Protein AF-A0A965AQ39-F1 (afdb_monomer_lite)

Secondary structure (DSSP, 8-state):
-HHHHHTT-HHHHHHHHHHHHHH-TT-HHHHHHHHHHHHHHHHH---HHHHHHHHHHHHHHHHHHHHHH-

pLDDT: mean 94.69, std 7.11, range [62.38, 98.5]

Radius of gyration: 11.55 Å; chains: 1; bounding box: 35×18×25 Å

Sequence (70 aa):
RGHALMASDIRLACHLVELAVQAEPQNRAAHEIRAEVYQTRRDQESSLMSKGIFGSAANESRAALDELDA

Structure (mmCIF, N/CA/C/O backbone):
data_AF-A0A965AQ39-F1
#
_entry.id   AF-A0A965AQ39-F1
#
loop_
_atom_site.group_PDB
_atom_site.id
_atom_site.type_symbol
_atom_site.label_atom_id
_atom_site.label_alt_id
_atom_site.label_comp_id
_atom_site.label_asym_id
_atom_site.label_entity_id
_atom_site.label_seq_id
_atom_site.pdbx_PDB_ins_code
_atom_site.Cartn_x
_atom_site.Cartn_y
_atom_site.Cartn_z
_atom_site.occupancy
_atom_site.B_iso_or_equiv
_atom_site.auth_seq_id
_atom_site.auth_comp_id
_atom_site.auth_asym_id
_atom_site.auth_atom_id
_atom_site.pdbx_PDB_model_num
ATOM 1 N N . ARG A 1 1 ? -6.562 2.223 -13.660 1.00 62.38 1 ARG A N 1
ATOM 2 C CA . ARG A 1 1 ? -5.246 2.663 -14.205 1.00 62.38 1 ARG A CA 1
ATOM 3 C C . ARG A 1 1 ? -4.116 2.589 -13.169 1.00 62.38 1 ARG A C 1
ATOM 5 O O . ARG A 1 1 ? -3.010 2.281 -13.585 1.00 62.38 1 ARG A O 1
ATOM 12 N N . GLY A 1 2 ? -4.371 2.798 -11.868 1.00 65.75 2 GLY A N 1
ATOM 13 C CA . GLY A 1 2 ? -3.341 2.729 -10.813 1.00 65.75 2 GLY A CA 1
ATOM 14 C C . GLY A 1 2 ? -2.489 1.451 -10.825 1.00 65.75 2 GLY A C 1
ATOM 15 O O . GLY A 1 2 ? -1.275 1.554 -10.954 1.00 65.75 2 GLY A O 1
ATOM 16 N N . HIS A 1 3 ? -3.103 0.260 -10.842 1.00 74.56 3 HIS A N 1
ATOM 17 C CA . HIS A 1 3 ? -2.342 -1.003 -10.879 1.00 74.56 3 HIS A CA 1
ATOM 18 C C . HIS A 1 3 ? -1.432 -1.162 -12.105 1.00 74.56 3 HIS A C 1
ATOM 20 O O . HIS A 1 3 ? -0.319 -1.662 -11.989 1.00 74.56 3 HIS A O 1
ATOM 26 N N . ALA A 1 4 ? -1.856 -0.691 -13.282 1.00 78.25 4 ALA A N 1
ATOM 27 C CA . ALA A 1 4 ? -1.025 -0.755 -14.488 1.00 78.25 4 ALA A CA 1
ATOM 28 C C . ALA A 1 4 ? 0.244 0.112 -14.360 1.00 78.25 4 ALA A C 1
ATOM 30 O O . ALA A 1 4 ? 1.306 -0.240 -14.875 1.00 78.25 4 ALA A O 1
ATOM 31 N N . LEU A 1 5 ? 0.143 1.233 -13.638 1.00 84.62 5 LEU A N 1
ATOM 32 C CA . LEU A 1 5 ? 1.278 2.114 -13.381 1.00 84.62 5 LEU A CA 1
ATOM 33 C C . LEU A 1 5 ? 2.194 1.579 -12.279 1.00 84.62 5 LEU A C 1
ATOM 35 O O . LEU A 1 5 ? 3.384 1.839 -12.351 1.00 84.62 5 LEU A O 1
ATOM 39 N N . MET A 1 6 ? 1.713 0.768 -11.330 1.00 86.38 6 MET A N 1
ATOM 40 C CA . MET A 1 6 ? 2.578 0.150 -10.306 1.00 86.38 6 MET A CA 1
ATOM 41 C C . MET A 1 6 ? 3.731 -0.658 -10.911 1.00 86.38 6 MET A C 1
ATOM 43 O O . MET A 1 6 ? 4.844 -0.620 -10.395 1.00 86.38 6 MET A O 1
ATOM 47 N N . ALA A 1 7 ? 3.466 -1.358 -12.017 1.00 82.12 7 ALA A N 1
ATOM 48 C CA . ALA A 1 7 ? 4.459 -2.171 -12.715 1.00 82.12 7 ALA A CA 1
ATOM 49 C C . ALA A 1 7 ? 5.405 -1.354 -13.616 1.00 82.12 7 ALA A C 1
ATOM 51 O O . ALA A 1 7 ? 6.479 -1.837 -13.961 1.00 82.12 7 ALA A O 1
ATOM 52 N N . SER A 1 8 ? 5.009 -0.139 -14.009 1.00 88.38 8 SER A N 1
ATOM 53 C CA . SER A 1 8 ? 5.699 0.644 -15.048 1.00 88.38 8 SER A CA 1
ATOM 54 C C . SER A 1 8 ? 6.395 1.888 -14.484 1.00 88.38 8 SER A C 1
ATOM 56 O O . SER A 1 8 ? 7.542 2.166 -14.818 1.00 88.38 8 SER A O 1
ATOM 58 N N . ASP A 1 9 ? 5.708 2.631 -13.614 1.00 94.94 9 ASP A N 1
ATOM 59 C CA . ASP A 1 9 ? 6.221 3.794 -12.893 1.00 94.94 9 ASP A CA 1
ATOM 60 C C . ASP A 1 9 ? 5.500 3.951 -11.544 1.00 94.94 9 ASP A C 1
ATOM 62 O O . ASP A 1 9 ? 4.461 4.610 -11.415 1.00 94.94 9 ASP A O 1
ATOM 66 N N . ILE A 1 10 ? 6.087 3.348 -10.509 1.00 95.06 10 ILE A N 1
ATOM 67 C CA . ILE A 1 10 ? 5.539 3.375 -9.150 1.00 95.06 10 ILE A CA 1
ATOM 68 C C . ILE A 1 10 ? 5.489 4.790 -8.554 1.00 95.06 10 ILE A C 1
ATOM 70 O O . ILE A 1 10 ? 4.622 5.074 -7.732 1.00 95.06 10 ILE A O 1
ATOM 74 N N . ARG A 1 11 ? 6.375 5.707 -8.971 1.00 94.81 11 ARG A N 1
ATOM 75 C CA . ARG A 1 11 ? 6.382 7.086 -8.451 1.00 94.81 11 ARG A CA 1
ATOM 76 C C . ARG A 1 11 ? 5.196 7.862 -9.003 1.00 94.81 11 ARG A C 1
ATOM 78 O O . ARG A 1 11 ? 4.489 8.520 -8.243 1.00 94.81 11 ARG A O 1
ATOM 85 N N . LEU A 1 12 ? 4.945 7.734 -10.307 1.00 95.56 12 LEU A N 1
ATOM 86 C CA . LEU A 1 12 ? 3.760 8.318 -10.931 1.00 95.56 12 LEU A CA 1
ATOM 87 C C . LEU A 1 12 ? 2.472 7.712 -10.361 1.00 95.56 12 LEU A C 1
ATOM 89 O O . LEU A 1 12 ? 1.519 8.449 -10.107 1.00 95.56 12 LEU A O 1
ATOM 93 N N . ALA A 1 13 ? 2.453 6.397 -10.112 1.00 96.44 13 ALA A N 1
ATOM 94 C CA . ALA A 1 13 ? 1.327 5.748 -9.448 1.00 96.44 13 ALA A CA 1
ATOM 95 C C . ALA A 1 13 ? 1.031 6.405 -8.088 1.00 96.44 13 ALA A C 1
ATOM 97 O O . ALA A 1 13 ? -0.105 6.818 -7.873 1.00 96.44 13 ALA A O 1
ATOM 98 N N . CYS A 1 14 ? 2.041 6.595 -7.225 1.00 96.88 14 CYS A N 1
ATOM 99 C CA . CYS A 1 14 ? 1.869 7.271 -5.931 1.00 96.88 14 CYS A CA 1
ATOM 100 C C . CYS A 1 14 ? 1.238 8.665 -6.075 1.00 96.88 14 CYS A C 1
ATOM 102 O O . CYS A 1 14 ? 0.292 8.987 -5.364 1.00 96.88 14 CYS A O 1
ATOM 104 N N . HIS A 1 15 ? 1.717 9.487 -7.013 1.00 96.69 15 HIS A N 1
ATOM 105 C CA . HIS A 1 15 ? 1.163 10.831 -7.208 1.00 96.69 15 HIS A CA 1
ATOM 106 C C . HIS A 1 15 ? -0.304 10.816 -7.653 1.00 96.69 15 HIS A C 1
ATOM 108 O O . HIS A 1 15 ? -1.102 11.618 -7.172 1.00 96.69 15 HIS A O 1
ATOM 114 N N . LEU A 1 16 ? -0.671 9.909 -8.561 1.00 96.50 16 LEU A N 1
ATOM 115 C CA . LEU A 1 16 ? -2.034 9.848 -9.087 1.00 96.50 16 LEU A CA 1
ATOM 116 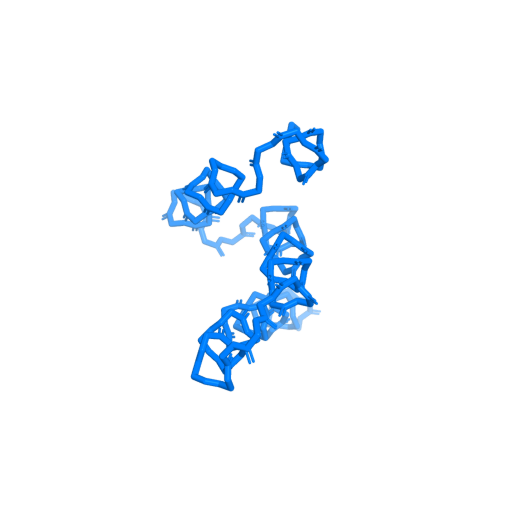C C . LEU A 1 16 ? -3.034 9.289 -8.074 1.00 96.50 16 LEU A C 1
ATOM 118 O O . LEU A 1 16 ? -4.158 9.782 -8.023 1.00 96.50 16 LEU A O 1
ATOM 122 N N . VAL A 1 17 ? -2.655 8.282 -7.276 1.00 96.88 17 VAL A N 1
ATOM 123 C CA . VAL A 1 17 ? -3.563 7.758 -6.239 1.00 96.88 17 VAL A CA 1
ATOM 124 C C . VAL A 1 17 ? -3.773 8.757 -5.113 1.00 96.88 17 VAL A C 1
ATOM 126 O O . VAL A 1 17 ? -4.885 8.871 -4.609 1.00 96.88 17 VAL A O 1
ATOM 129 N N . GLU A 1 18 ? -2.727 9.501 -4.751 1.00 97.44 18 GLU A N 1
ATOM 130 C CA . GLU A 1 18 ? -2.815 10.541 -3.731 1.00 97.44 18 GLU A CA 1
ATOM 131 C C . GLU A 1 18 ? -3.780 11.639 -4.180 1.00 97.44 18 GLU A C 1
ATOM 133 O O . GLU A 1 18 ? -4.698 11.996 -3.448 1.00 97.44 18 GLU A O 1
ATOM 138 N N . LEU A 1 19 ? -3.647 12.096 -5.430 1.00 97.75 19 LEU A N 1
ATOM 139 C CA . LEU A 1 19 ? -4.580 13.060 -6.004 1.00 97.75 19 LEU A CA 1
ATOM 140 C C . LEU A 1 19 ? -6.016 12.515 -6.059 1.00 97.75 19 LEU A C 1
ATOM 142 O O . LEU A 1 19 ? -6.953 13.254 -5.774 1.00 97.75 19 LEU A O 1
ATOM 146 N N . A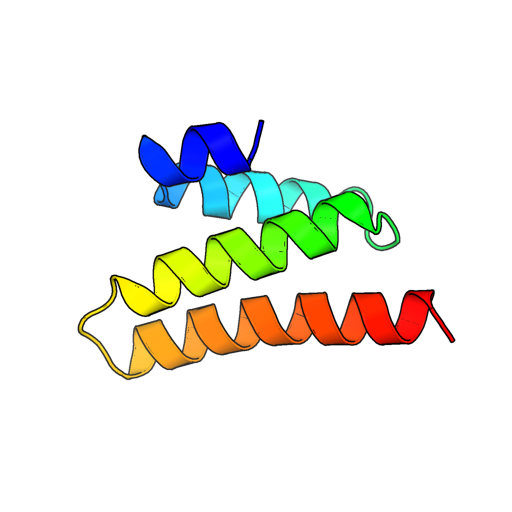LA A 1 20 ? -6.201 11.239 -6.412 1.00 96.88 20 ALA A N 1
ATOM 147 C CA . ALA A 1 20 ? -7.525 10.625 -6.493 1.00 96.88 20 ALA A CA 1
ATOM 148 C C . ALA A 1 20 ? -8.231 10.584 -5.127 1.00 96.88 20 ALA A C 1
ATOM 150 O O . ALA A 1 20 ? -9.392 10.974 -5.034 1.00 96.88 20 ALA A O 1
ATOM 151 N N . VAL A 1 21 ? -7.524 10.172 -4.069 1.00 97.62 21 VAL A N 1
ATOM 152 C CA . VAL A 1 21 ? -8.077 10.145 -2.705 1.00 97.62 21 VAL A CA 1
ATOM 153 C C . VAL A 1 21 ? -8.323 11.556 -2.167 1.00 97.62 21 VAL A C 1
ATOM 155 O O . VAL A 1 21 ? -9.329 11.784 -1.505 1.00 97.62 21 VAL A O 1
ATOM 158 N N . GLN A 1 22 ? -7.462 12.528 -2.480 1.00 97.44 22 GLN A N 1
ATOM 159 C CA . GLN A 1 22 ? -7.701 13.926 -2.099 1.00 97.44 22 GLN A CA 1
ATOM 160 C C . GLN A 1 22 ? -8.916 14.533 -2.816 1.00 97.44 22 GLN A C 1
ATOM 162 O O . GLN A 1 22 ? -9.642 15.329 -2.222 1.00 97.44 22 GLN A O 1
ATOM 167 N N . ALA A 1 23 ? -9.141 14.170 -4.082 1.00 98.06 23 ALA A N 1
ATOM 168 C CA . ALA A 1 23 ? -10.278 14.650 -4.862 1.00 98.06 23 ALA A CA 1
ATOM 169 C C . ALA A 1 23 ? -11.605 14.025 -4.404 1.00 98.06 23 ALA A C 1
ATOM 171 O O . ALA A 1 23 ? -12.618 14.719 -4.341 1.00 98.06 23 ALA A O 1
ATOM 172 N N . GLU A 1 24 ? -11.599 12.733 -4.061 1.00 97.06 24 GLU A N 1
ATOM 173 C CA . GLU A 1 24 ? -12.782 12.004 -3.597 1.00 97.06 24 GLU A CA 1
ATOM 174 C C . GLU A 1 24 ? -12.473 11.172 -2.334 1.00 97.06 24 GLU A C 1
ATOM 176 O O . GLU A 1 24 ? -12.280 9.956 -2.417 1.00 97.06 24 GLU A O 1
ATOM 181 N N . PRO A 1 25 ? -12.478 11.788 -1.135 1.00 96.56 25 PRO A N 1
ATOM 182 C CA . PRO A 1 25 ? -12.049 11.124 0.102 1.00 96.56 25 PRO A CA 1
ATOM 183 C C . PRO A 1 25 ? -12.903 9.933 0.549 1.00 96.56 25 PRO A C 1
ATOM 185 O O . PRO A 1 25 ? -12.446 9.134 1.357 1.00 96.56 25 PRO A O 1
ATOM 188 N N . GLN A 1 26 ? -14.135 9.805 0.052 1.00 96.50 26 GLN A N 1
ATOM 189 C CA . GLN A 1 26 ? -15.047 8.696 0.374 1.00 96.50 26 GLN A CA 1
ATOM 190 C C . GLN A 1 26 ? -15.044 7.602 -0.706 1.00 96.50 26 GLN A C 1
ATOM 192 O O . GLN A 1 26 ? -15.813 6.644 -0.640 1.00 96.50 26 GLN A O 1
ATOM 197 N N . ASN A 1 27 ? -14.209 7.739 -1.741 1.00 97.12 27 ASN A N 1
ATOM 198 C CA . ASN A 1 27 ? -14.145 6.765 -2.817 1.00 97.12 27 ASN A CA 1
ATOM 199 C C . ASN A 1 27 ? -13.363 5.527 -2.362 1.00 97.12 27 A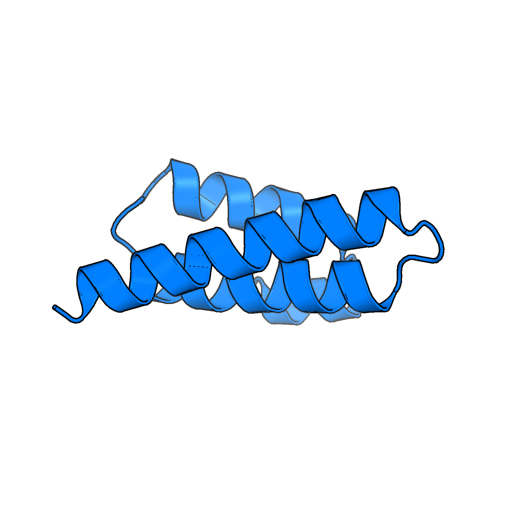SN A C 1
ATOM 201 O O . ASN A 1 27 ? -12.131 5.525 -2.305 1.00 97.12 27 ASN A O 1
ATOM 205 N N . ARG A 1 28 ? -14.102 4.451 -2.079 1.00 97.25 28 ARG A N 1
ATOM 206 C CA . ARG A 1 28 ? -13.550 3.166 -1.643 1.00 97.25 28 ARG A CA 1
ATOM 207 C C . ARG A 1 28 ? -12.467 2.636 -2.588 1.00 97.25 28 ARG A C 1
ATOM 209 O O . ARG A 1 28 ? -11.361 2.329 -2.156 1.00 97.25 28 ARG A O 1
ATOM 216 N N . ALA A 1 29 ? -12.753 2.587 -3.887 1.00 95.69 29 ALA A N 1
ATOM 217 C CA . ALA A 1 29 ? -11.820 2.043 -4.871 1.00 95.69 29 ALA A CA 1
ATOM 218 C C . ALA A 1 29 ? -10.518 2.861 -4.945 1.00 95.69 29 ALA A C 1
ATOM 220 O O . ALA A 1 29 ? -9.442 2.306 -5.166 1.00 95.69 29 ALA A O 1
ATOM 221 N N . ALA A 1 30 ? -10.587 4.182 -4.740 1.00 96.44 30 ALA A N 1
ATOM 222 C CA . ALA A 1 30 ? -9.394 5.023 -4.685 1.00 96.44 30 ALA A CA 1
ATOM 223 C C . ALA A 1 30 ? -8.505 4.673 -3.478 1.00 96.44 30 ALA A C 1
ATOM 225 O O . ALA A 1 30 ? -7.287 4.558 -3.639 1.00 96.44 30 ALA A O 1
ATOM 226 N N . HIS A 1 31 ? -9.103 4.440 -2.305 1.00 98.00 31 HIS A N 1
ATOM 227 C CA . HIS A 1 31 ? -8.379 4.014 -1.100 1.00 98.00 31 HIS A CA 1
ATOM 228 C C . HIS A 1 31 ? -7.791 2.607 -1.216 1.00 98.00 31 HIS A C 1
ATOM 230 O O . HIS A 1 31 ? -6.642 2.407 -0.822 1.00 98.00 31 HIS A O 1
ATOM 236 N N . GLU A 1 32 ? -8.515 1.652 -1.809 1.00 97.62 32 GLU A N 1
ATOM 237 C CA . GLU A 1 32 ? -8.005 0.296 -2.082 1.00 97.62 32 GLU A CA 1
ATOM 238 C C . GLU A 1 32 ? -6.732 0.358 -2.942 1.00 97.62 32 GLU A C 1
ATOM 240 O O . GLU A 1 32 ? -5.675 -0.157 -2.566 1.00 97.62 32 GLU A O 1
ATOM 245 N N . ILE A 1 33 ? -6.788 1.099 -4.053 1.00 97.12 33 ILE A N 1
ATOM 246 C CA . ILE A 1 33 ? -5.640 1.268 -4.951 1.00 97.12 33 ILE A CA 1
ATOM 247 C C . ILE A 1 33 ? -4.500 2.024 -4.245 1.00 97.12 33 ILE A C 1
ATOM 249 O O . ILE A 1 33 ? -3.333 1.657 -4.402 1.00 97.12 33 ILE A O 1
ATOM 253 N N . ARG A 1 34 ? -4.803 3.069 -3.458 1.00 97.62 34 ARG A N 1
ATOM 254 C CA . ARG A 1 34 ? -3.797 3.834 -2.698 1.00 97.62 34 ARG A CA 1
ATOM 255 C C . ARG A 1 34 ? -3.062 2.947 -1.693 1.00 97.62 34 ARG A C 1
ATOM 257 O O . ARG A 1 34 ? -1.832 3.013 -1.620 1.00 97.62 34 ARG A O 1
ATOM 264 N N . ALA A 1 35 ? -3.786 2.086 -0.977 1.00 98.25 35 ALA A N 1
ATOM 265 C CA . ALA A 1 35 ? -3.209 1.142 -0.026 1.00 98.25 35 ALA A CA 1
ATOM 266 C C . ALA A 1 35 ? -2.201 0.197 -0.698 1.00 98.25 35 ALA A C 1
ATOM 268 O O . ALA A 1 35 ? -1.089 0.015 -0.195 1.00 98.25 35 ALA A O 1
ATOM 269 N N . GLU A 1 36 ? -2.557 -0.369 -1.853 1.00 97.69 36 GLU A N 1
ATOM 270 C CA . GLU A 1 36 ? -1.695 -1.293 -2.596 1.00 97.69 36 GLU A CA 1
ATOM 271 C C . GLU A 1 36 ? -0.474 -0.614 -3.227 1.00 97.69 36 GLU A C 1
ATOM 273 O O . GLU A 1 36 ? 0.642 -1.145 -3.166 1.00 97.69 36 GLU A O 1
ATOM 278 N N . VAL A 1 37 ? -0.662 0.570 -3.818 1.00 97.62 37 VAL A N 1
ATOM 279 C CA . VAL A 1 37 ? 0.417 1.350 -4.445 1.00 97.62 37 VAL A CA 1
ATOM 280 C C . VAL A 1 37 ? 1.475 1.719 -3.412 1.00 97.62 37 VAL A C 1
ATOM 282 O O . VAL A 1 37 ? 2.664 1.472 -3.632 1.00 97.62 37 VAL A O 1
ATOM 285 N N . TYR A 1 38 ? 1.062 2.246 -2.257 1.00 98.12 38 TYR A N 1
ATOM 286 C CA . TYR A 1 38 ? 2.004 2.615 -1.204 1.00 98.12 38 TYR A CA 1
ATOM 287 C C . TYR A 1 38 ? 2.632 1.409 -0.508 1.00 98.12 38 TYR A C 1
ATOM 289 O O . TYR A 1 38 ? 3.820 1.461 -0.180 1.00 98.12 38 TYR A O 1
ATOM 297 N N . GLN A 1 39 ? 1.905 0.297 -0.359 1.00 98.19 39 GLN A N 1
ATOM 298 C CA . GLN A 1 39 ? 2.495 -0.951 0.130 1.00 98.19 39 GLN A CA 1
ATOM 299 C C . GLN A 1 39 ? 3.583 -1.462 -0.826 1.00 98.19 39 GLN A C 1
ATOM 301 O O . GLN A 1 39 ? 4.700 -1.756 -0.404 1.00 98.19 39 GLN A O 1
ATOM 306 N N . THR A 1 40 ? 3.303 -1.473 -2.128 1.00 97.06 40 THR A N 1
ATOM 307 C CA . THR A 1 40 ? 4.279 -1.885 -3.145 1.00 97.06 40 THR A CA 1
ATOM 308 C C . THR A 1 40 ? 5.491 -0.960 -3.160 1.00 97.06 40 THR A C 1
ATOM 310 O O . THR A 1 40 ? 6.627 -1.425 -3.257 1.00 97.06 40 THR A O 1
ATOM 313 N N . ARG A 1 41 ? 5.279 0.357 -3.017 1.00 96.50 41 ARG A N 1
ATOM 314 C CA . ARG A 1 41 ? 6.382 1.317 -2.923 1.00 96.50 41 ARG A CA 1
ATOM 315 C C . ARG A 1 41 ? 7.240 1.057 -1.689 1.00 96.50 41 ARG A C 1
ATOM 317 O O . ARG A 1 41 ? 8.458 1.005 -1.823 1.00 96.50 41 ARG A O 1
ATOM 324 N N . ARG A 1 42 ? 6.622 0.850 -0.521 1.00 97.56 42 ARG A N 1
ATOM 325 C CA . ARG A 1 42 ? 7.309 0.504 0.733 1.00 97.56 42 ARG A CA 1
ATOM 326 C C . ARG A 1 42 ? 8.228 -0.702 0.558 1.00 97.56 42 ARG A C 1
ATOM 328 O O . ARG A 1 42 ? 9.361 -0.671 1.033 1.00 97.56 42 ARG A O 1
ATOM 335 N N . ASP A 1 43 ? 7.745 -1.750 -0.096 1.00 96.56 43 ASP A N 1
ATOM 336 C CA . ASP A 1 43 ? 8.481 -3.012 -0.202 1.00 96.56 43 ASP A CA 1
ATOM 337 C C . ASP A 1 43 ? 9.719 -2.908 -1.110 1.00 96.56 43 ASP A C 1
ATOM 339 O O . ASP A 1 43 ? 10.651 -3.700 -0.974 1.00 96.56 43 ASP A O 1
ATOM 343 N N . GLN A 1 44 ? 9.785 -1.880 -1.963 1.00 95.56 44 GLN A N 1
ATOM 344 C CA . GLN A 1 44 ? 10.945 -1.575 -2.808 1.00 95.56 44 GLN A CA 1
ATOM 345 C C . GLN A 1 44 ? 11.975 -0.646 -2.145 1.00 95.56 44 GLN A C 1
ATOM 347 O O . GLN A 1 44 ? 13.075 -0.476 -2.669 1.00 95.56 44 GLN A O 1
ATOM 352 N N . GLU A 1 45 ? 11.644 -0.012 -1.019 1.00 97.12 45 GLU A N 1
ATOM 353 C CA . GLU A 1 45 ? 12.555 0.923 -0.356 1.00 97.12 45 GLU A CA 1
ATOM 354 C C . GLU A 1 45 ? 13.636 0.205 0.457 1.00 97.12 45 GLU A C 1
ATOM 356 O O . GLU A 1 45 ? 13.386 -0.803 1.117 1.00 97.12 45 GLU A O 1
ATOM 361 N N . SER A 1 46 ? 14.844 0.770 0.493 1.00 96.44 46 SER A N 1
ATOM 362 C CA . SER A 1 46 ? 15.926 0.304 1.375 1.00 96.44 46 SER A CA 1
ATOM 363 C C . SER A 1 46 ? 15.952 1.048 2.715 1.00 96.44 46 SER A C 1
ATOM 365 O O . SER A 1 46 ? 16.302 0.468 3.742 1.00 96.44 46 SER A O 1
ATOM 367 N N . SER A 1 47 ? 15.537 2.317 2.723 1.00 97.94 47 SER A N 1
ATOM 368 C CA . SER A 1 47 ? 15.510 3.171 3.912 1.00 97.94 47 SER A CA 1
ATOM 369 C C . SER A 1 47 ? 14.365 2.801 4.853 1.00 97.94 47 SER A C 1
ATOM 371 O O . SER A 1 47 ? 13.202 2.760 4.448 1.00 97.94 47 SER A O 1
ATOM 373 N N . LEU A 1 48 ? 14.676 2.612 6.140 1.00 97.88 48 LEU A N 1
ATOM 374 C CA . LEU A 1 48 ? 13.663 2.392 7.178 1.00 97.88 48 LEU A CA 1
ATOM 375 C C . LEU A 1 48 ? 12.696 3.576 7.303 1.00 97.88 48 LEU A C 1
ATOM 377 O O . LEU A 1 48 ? 11.503 3.364 7.505 1.00 97.88 48 LEU A O 1
ATOM 381 N N . MET A 1 49 ? 13.188 4.807 7.127 1.00 98.12 49 MET A N 1
ATOM 382 C CA . MET A 1 49 ? 12.343 6.002 7.142 1.00 98.12 49 MET A CA 1
ATOM 383 C C . MET A 1 49 ? 11.330 5.958 5.992 1.00 98.12 49 MET A C 1
ATOM 385 O O . MET A 1 49 ? 10.134 6.106 6.227 1.00 98.12 49 MET A O 1
ATOM 389 N N . SER A 1 50 ? 11.789 5.685 4.766 1.00 97.75 50 SER A N 1
ATOM 390 C CA . SER A 1 50 ? 10.905 5.600 3.597 1.00 97.75 50 SER A CA 1
ATOM 391 C C . SER A 1 50 ? 9.875 4.482 3.756 1.00 97.75 50 SER A C 1
ATOM 393 O O . SER A 1 50 ? 8.698 4.680 3.458 1.00 97.75 50 SER A O 1
ATOM 395 N N . LYS A 1 51 ? 10.284 3.327 4.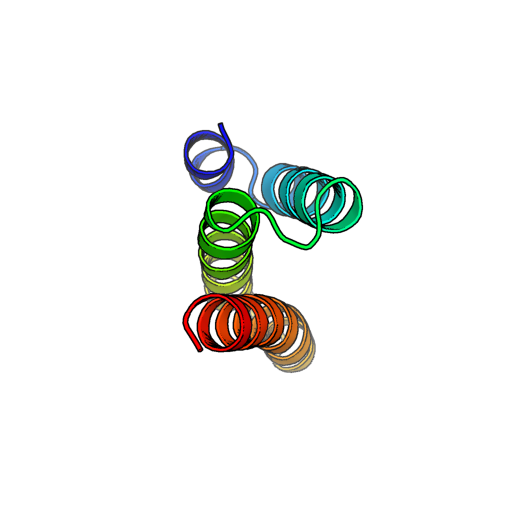304 1.00 98.19 51 LYS A N 1
ATOM 396 C CA . LYS A 1 51 ? 9.355 2.236 4.634 1.00 98.19 51 LYS A CA 1
ATOM 397 C C . LYS A 1 51 ? 8.282 2.662 5.632 1.00 98.19 51 LYS A C 1
ATOM 399 O O . LYS A 1 51 ? 7.132 2.254 5.484 1.00 98.19 51 LYS A O 1
ATOM 404 N N . GLY A 1 52 ? 8.658 3.455 6.636 1.00 98.31 52 GLY A N 1
ATOM 405 C CA . GLY A 1 52 ? 7.730 4.014 7.617 1.00 98.31 52 GLY A CA 1
ATOM 406 C C . GLY A 1 52 ? 6.708 4.947 6.972 1.00 98.31 52 GLY A C 1
ATOM 407 O O . GLY A 1 52 ? 5.511 4.755 7.164 1.00 98.31 52 GLY A O 1
ATOM 408 N N . ILE A 1 53 ? 7.168 5.894 6.149 1.00 98.31 53 ILE A N 1
ATOM 409 C CA . ILE A 1 53 ? 6.306 6.882 5.478 1.00 98.31 53 ILE A CA 1
ATOM 410 C C . ILE A 1 53 ? 5.289 6.191 4.563 1.00 98.31 53 ILE A C 1
ATOM 412 O O . ILE A 1 53 ? 4.085 6.389 4.712 1.00 98.31 53 ILE A O 1
ATOM 416 N N . PHE A 1 54 ? 5.748 5.336 3.645 1.00 98.31 54 PHE A N 1
ATOM 417 C CA . PHE A 1 54 ? 4.838 4.666 2.711 1.00 98.31 54 PHE A CA 1
ATOM 418 C C . PHE A 1 54 ? 3.953 3.622 3.401 1.00 98.31 54 PHE A C 1
ATOM 420 O O . PHE A 1 54 ? 2.796 3.451 3.028 1.00 98.31 54 PHE A O 1
ATOM 427 N N . GLY A 1 55 ? 4.456 2.962 4.448 1.00 98.38 55 GLY A N 1
ATOM 428 C CA . GLY A 1 55 ? 3.639 2.082 5.281 1.00 98.38 55 GLY A CA 1
ATOM 429 C C . GLY A 1 55 ? 2.506 2.823 5.994 1.00 98.38 55 GLY A C 1
ATOM 430 O O . GLY A 1 55 ? 1.386 2.318 6.018 1.00 98.38 55 GLY A O 1
ATOM 431 N N . SER A 1 56 ? 2.776 4.022 6.523 1.00 98.50 56 SER A N 1
ATOM 432 C CA . SER A 1 56 ? 1.752 4.880 7.135 1.00 98.50 56 SER A CA 1
ATOM 433 C C . SER A 1 56 ? 0.671 5.253 6.128 1.00 98.50 56 SER A C 1
ATOM 435 O O . SER A 1 56 ? -0.498 4.987 6.377 1.00 98.50 56 SER A O 1
ATOM 437 N N . ALA A 1 57 ? 1.055 5.746 4.946 1.00 98.25 57 ALA A N 1
ATOM 438 C CA . ALA A 1 57 ? 0.098 6.127 3.904 1.00 98.25 57 ALA A CA 1
ATOM 439 C C . ALA A 1 57 ? -0.799 4.951 3.463 1.00 98.25 57 ALA A C 1
ATOM 441 O O . ALA A 1 57 ? -2.006 5.101 3.250 1.00 98.25 57 ALA A O 1
ATOM 442 N N . ALA A 1 58 ? -0.228 3.745 3.371 1.00 98.44 58 ALA A N 1
ATOM 443 C CA . ALA A 1 58 ? -1.002 2.545 3.082 1.00 98.44 58 ALA A CA 1
ATOM 444 C C . ALA A 1 58 ? -1.986 2.197 4.220 1.00 98.44 58 ALA A C 1
ATOM 446 O O . ALA A 1 58 ? -3.123 1.817 3.948 1.00 98.44 58 ALA A O 1
ATOM 447 N N . ASN A 1 59 ? -1.568 2.346 5.482 1.00 98.44 59 ASN A N 1
ATOM 448 C CA . ASN A 1 59 ? -2.419 2.119 6.656 1.00 98.44 59 ASN A CA 1
ATOM 449 C C . ASN A 1 59 ? -3.541 3.152 6.788 1.00 98.44 59 ASN A C 1
ATOM 451 O O . ASN A 1 59 ? -4.652 2.769 7.122 1.00 98.44 59 ASN A O 1
ATOM 455 N N . GLU A 1 60 ? -3.278 4.425 6.501 1.00 98.31 60 GLU A N 1
ATOM 456 C CA . GLU A 1 60 ? -4.297 5.484 6.510 1.00 98.31 60 GLU A CA 1
ATOM 457 C C . GLU A 1 60 ? -5.440 5.160 5.547 1.00 98.31 60 GLU A C 1
ATOM 459 O O . GLU A 1 60 ? -6.605 5.300 5.898 1.00 98.31 60 GLU A O 1
ATOM 464 N N . SER A 1 61 ? -5.110 4.659 4.352 1.00 98.06 61 SER A N 1
ATOM 465 C CA . SER A 1 61 ? -6.131 4.258 3.376 1.00 98.06 61 SER A CA 1
ATOM 466 C C . SER A 1 61 ? -6.927 3.043 3.861 1.00 98.06 61 SER A C 1
ATOM 468 O O . SER A 1 61 ? -8.133 2.991 3.668 1.00 98.06 61 SER A O 1
ATOM 470 N N . ARG A 1 62 ? -6.275 2.075 4.525 1.00 98.38 62 ARG A N 1
ATOM 471 C CA . ARG A 1 62 ? -6.967 0.929 5.144 1.00 98.38 62 ARG A CA 1
ATOM 472 C C . ARG A 1 62 ? -7.915 1.367 6.259 1.00 98.38 62 ARG A C 1
ATOM 474 O O . ARG A 1 62 ? -9.051 0.924 6.272 1.00 98.38 62 ARG A O 1
ATOM 481 N N . ALA A 1 63 ? -7.474 2.270 7.131 1.00 98.19 63 ALA A N 1
ATOM 482 C CA . ALA A 1 63 ? -8.319 2.819 8.186 1.00 98.19 63 ALA A CA 1
ATOM 483 C C . ALA A 1 63 ? -9.535 3.560 7.606 1.00 98.19 63 ALA A C 1
ATOM 485 O O . ALA A 1 63 ? -10.650 3.355 8.067 1.00 98.19 63 ALA A O 1
ATOM 486 N N . ALA A 1 64 ? -9.343 4.343 6.539 1.00 97.50 64 ALA A N 1
ATOM 487 C CA . ALA A 1 64 ? -10.452 4.991 5.842 1.00 97.50 64 ALA A CA 1
ATOM 488 C C . ALA A 1 64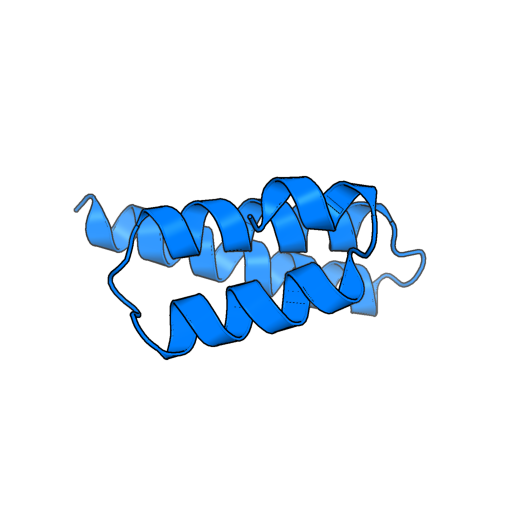 ? -11.441 3.977 5.235 1.00 97.50 64 ALA A C 1
ATOM 490 O O . ALA A 1 64 ? -12.641 4.222 5.242 1.00 97.50 64 ALA A O 1
ATOM 491 N N . LEU A 1 65 ? -10.967 2.834 4.723 1.00 97.69 65 LEU A N 1
ATOM 492 C CA . LEU A 1 65 ? -11.847 1.760 4.243 1.00 97.69 65 LEU A CA 1
ATOM 493 C C . LEU A 1 65 ? -12.661 1.135 5.377 1.00 97.69 65 LEU A C 1
ATOM 495 O O . LEU A 1 65 ? -13.861 0.942 5.203 1.00 97.69 65 LEU A O 1
ATOM 499 N N .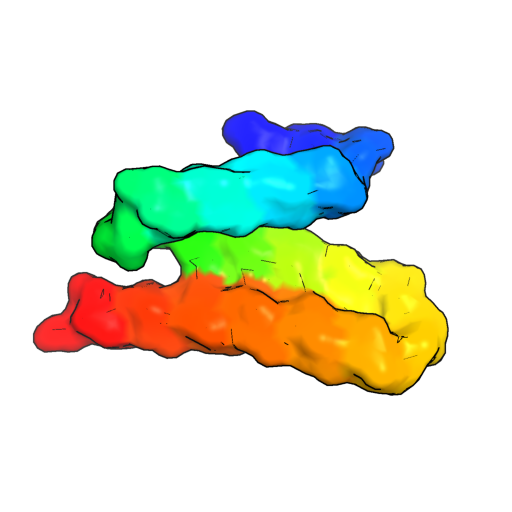 ASP A 1 66 ? -12.028 0.874 6.522 1.00 97.38 66 ASP A N 1
ATOM 500 C CA . ASP A 1 66 ? -12.708 0.349 7.709 1.00 97.38 66 ASP A CA 1
ATOM 501 C C . ASP A 1 66 ? -13.785 1.332 8.210 1.00 97.38 66 ASP A C 1
ATOM 503 O O . ASP A 1 66 ? -14.878 0.914 8.582 1.00 97.38 66 ASP A O 1
ATOM 507 N N . GLU A 1 67 ? -13.508 2.641 8.173 1.00 95.75 67 GLU A N 1
ATOM 508 C CA . GLU A 1 67 ? -14.476 3.697 8.509 1.00 95.75 67 GLU A CA 1
ATOM 509 C C . GLU A 1 67 ? -15.639 3.787 7.510 1.00 95.75 67 GLU A C 1
ATOM 511 O O . GLU A 1 67 ? -16.756 4.105 7.907 1.00 95.75 67 GLU A O 1
ATOM 516 N N . LEU A 1 68 ? -15.398 3.517 6.222 1.00 92.56 68 LEU A N 1
ATOM 517 C CA . LEU A 1 68 ? -16.441 3.501 5.187 1.00 92.56 68 LEU A CA 1
ATOM 518 C C . LEU A 1 68 ? -17.325 2.244 5.245 1.00 92.56 68 LEU A C 1
ATOM 520 O O . LEU A 1 68 ? -18.438 2.271 4.721 1.00 92.56 68 LEU A O 1
ATOM 524 N N . ASP A 1 69 ? -16.821 1.154 5.832 1.00 88.12 69 ASP A N 1
ATOM 525 C CA . ASP A 1 69 ? -17.542 -0.115 6.011 1.00 88.12 69 ASP A CA 1
ATOM 526 C C . ASP A 1 69 ? -18.353 -0.183 7.322 1.00 88.12 69 ASP A C 1
ATOM 528 O O . ASP A 1 69 ? -19.149 -1.113 7.492 1.00 88.12 69 ASP A O 1
ATOM 532 N N . ALA A 1 70 ? -18.144 0.768 8.240 1.00 84.31 70 ALA A N 1
ATOM 533 C CA . ALA A 1 70 ? -18.803 0.864 9.546 1.00 84.31 70 ALA A CA 1
ATOM 534 C C . ALA A 1 70 ? -20.151 1.605 9.491 1.00 84.31 70 ALA A C 1
ATOM 536 O O . ALA A 1 70 ? -21.072 1.175 10.228 1.00 84.31 70 ALA A O 1
#

Foldseek 3Di:
DLVVCLVPPLVVSQVVLVVVCVVPVLDLVSLVSLLVSLCSVLVPDPDPVSVVVSNVRSVVSVVSNVVSVD